Protein AF-A0A9P0CXI5-F1 (afdb_monomer_lite)

Foldseek 3Di:
DCPVVCCVVPVVLVVLLVVLLVVLLVPDCPLVVVLVVLVVQLVQWDDWADPDPFKIWTHGVVDPDTWIAGLVQCAIPDPCRHPNADHSRSVNCCVPVVRDHPNRSDADLVNSLVSNCVNPNPDDDSVSSDDPDDPPCPDPDPDPPPDDDDDDDDD

Organism: NCBI:txid3402493

Secondary structure (DSSP, 8-state):
--HHHHIIIIIHHHHHHHHHHHHHT---HHHHHHHHHHHHHHTTEEEEEE-SSSEEEEEETTEEEEEEEETTTTEESSTTTTTT---HHHHHHHHHH----TT-SS--HHHHHHHHHHHH-TT--GGGGS-SS-----S----------PPPPP-

Structure (mmCIF, N/CA/C/O backbone):
data_AF-A0A9P0CXI5-F1
#
_entry.id   AF-A0A9P0CXI5-F1
#
loop_
_atom_site.group_PDB
_atom_site.id
_atom_site.type_symbol
_atom_site.label_atom_id
_atom_site.label_alt_id
_atom_site.label_comp_id
_atom_site.label_asym_id
_atom_site.label_entity_id
_atom_site.label_seq_id
_atom_site.pdbx_PDB_ins_code
_atom_site.Cartn_x
_atom_site.Cartn_y
_atom_site.Cartn_z
_atom_site.occupancy
_atom_site.B_iso_or_equiv
_atom_site.auth_seq_id
_atom_site.auth_comp_id
_atom_site.auth_asym_id
_atom_site.auth_atom_id
_atom_site.pdbx_PDB_model_num
ATOM 1 N N . MET A 1 1 ? 2.132 21.480 -31.613 1.00 51.56 1 MET A N 1
ATOM 2 C CA . MET A 1 1 ? 1.365 20.455 -30.871 1.00 51.56 1 MET A CA 1
ATOM 3 C C . MET A 1 1 ? 2.174 19.159 -30.743 1.00 51.56 1 MET A C 1
ATOM 5 O O . MET A 1 1 ? 1.754 18.139 -31.262 1.00 51.56 1 MET A O 1
ATOM 9 N N . CYS A 1 2 ? 3.329 19.181 -30.062 1.00 68.00 2 CYS A N 1
ATOM 10 C CA . CYS A 1 2 ? 4.148 17.965 -29.864 1.00 68.00 2 CYS A CA 1
ATOM 11 C C . CYS A 1 2 ? 4.641 17.771 -28.421 1.00 68.00 2 CYS A C 1
ATOM 13 O O . CYS A 1 2 ? 5.045 16.672 -28.074 1.00 68.00 2 CYS A O 1
ATOM 15 N N . ALA A 1 3 ? 4.540 18.783 -27.549 1.00 81.56 3 ALA A N 1
ATOM 16 C CA . ALA A 1 3 ? 5.075 18.702 -26.187 1.00 81.56 3 ALA A CA 1
ATOM 17 C C . ALA A 1 3 ? 4.418 17.604 -25.330 1.00 81.56 3 ALA A C 1
ATOM 19 O O . ALA A 1 3 ? 5.107 16.929 -24.574 1.00 81.56 3 ALA A O 1
ATOM 20 N N . LEU A 1 4 ? 3.102 17.389 -25.470 1.00 84.81 4 LEU A N 1
ATOM 21 C CA . LEU A 1 4 ? 2.409 16.312 -24.755 1.00 84.81 4 LEU A CA 1
ATOM 22 C C . LEU A 1 4 ? 2.848 14.932 -25.259 1.00 84.81 4 LEU A C 1
ATOM 24 O O . LEU A 1 4 ? 3.109 14.047 -24.452 1.00 84.81 4 LEU A O 1
ATOM 28 N N . ALA A 1 5 ? 2.970 14.760 -26.577 1.00 85.31 5 ALA A N 1
ATOM 29 C CA . ALA A 1 5 ? 3.429 13.506 -27.166 1.00 85.31 5 ALA A CA 1
ATOM 30 C C . ALA A 1 5 ? 4.885 13.205 -26.771 1.00 85.31 5 ALA A C 1
ATOM 32 O O . ALA A 1 5 ? 5.177 12.100 -26.329 1.00 85.31 5 ALA A O 1
ATOM 33 N N . ASP A 1 6 ? 5.780 14.197 -26.828 1.00 84.94 6 ASP A N 1
ATOM 34 C CA . ASP A 1 6 ? 7.166 14.054 -26.365 1.00 84.94 6 ASP A CA 1
ATOM 35 C C . ASP A 1 6 ? 7.247 13.732 -24.866 1.00 84.94 6 ASP A C 1
ATOM 37 O O . ASP A 1 6 ? 8.043 12.887 -24.453 1.00 84.94 6 ASP A O 1
ATOM 41 N N . PHE A 1 7 ? 6.402 14.359 -24.043 1.00 85.94 7 PHE A N 1
ATOM 42 C CA . PHE A 1 7 ? 6.332 14.073 -22.612 1.00 85.94 7 PHE A CA 1
ATOM 43 C C . PHE A 1 7 ? 5.873 12.635 -22.338 1.00 85.94 7 PHE A C 1
ATOM 45 O O . PHE A 1 7 ? 6.522 11.929 -21.565 1.00 85.94 7 PHE A O 1
ATOM 52 N N . VAL A 1 8 ? 4.800 12.181 -22.994 1.00 86.44 8 VAL A N 1
ATOM 53 C CA . VAL A 1 8 ? 4.270 10.817 -22.837 1.00 86.44 8 VAL A CA 1
ATOM 54 C C . VAL A 1 8 ? 5.277 9.771 -23.326 1.00 86.44 8 VAL A C 1
ATOM 56 O O . VAL A 1 8 ? 5.481 8.764 -22.656 1.00 86.44 8 VAL A O 1
ATOM 59 N N . LEU A 1 9 ? 5.941 10.016 -24.458 1.00 84.12 9 LEU A N 1
ATOM 60 C CA . LEU A 1 9 ? 6.841 9.038 -25.074 1.00 84.12 9 LEU A CA 1
ATOM 61 C C . LEU A 1 9 ? 8.227 8.980 -24.421 1.00 84.12 9 LEU A C 1
ATOM 63 O O . LEU A 1 9 ? 8.824 7.912 -24.386 1.00 84.12 9 LEU A O 1
ATOM 67 N N . LYS A 1 10 ? 8.765 10.100 -23.918 1.00 83.88 10 LYS A N 1
ATOM 68 C CA . LYS A 1 10 ? 10.149 10.151 -23.402 1.00 83.88 10 LYS A CA 1
ATOM 69 C C . LYS A 1 10 ? 10.213 10.365 -21.898 1.00 83.88 10 LYS A C 1
ATOM 71 O O . LYS A 1 10 ? 10.994 9.724 -21.200 1.00 83.88 10 LYS A O 1
ATOM 76 N N . THR A 1 11 ? 9.430 11.303 -21.373 1.00 88.38 11 THR A N 1
ATOM 77 C CA . THR A 1 11 ? 9.531 11.701 -19.961 1.00 88.38 11 THR A CA 1
ATOM 78 C C . THR A 1 11 ? 8.770 10.753 -19.043 1.00 88.38 11 THR A C 1
ATOM 80 O O . THR A 1 11 ? 9.234 10.477 -17.937 1.00 88.38 11 THR A O 1
ATOM 83 N N . PHE A 1 12 ? 7.629 10.236 -19.495 1.00 88.81 12 PHE A N 1
ATOM 84 C CA . PHE A 1 12 ? 6.743 9.389 -18.700 1.00 88.81 12 PHE A CA 1
ATOM 85 C C . PHE A 1 12 ? 7.423 8.088 -18.274 1.00 88.81 12 PHE A C 1
ATOM 87 O O . PHE A 1 12 ? 7.459 7.776 -17.083 1.00 88.81 12 PHE A O 1
ATOM 94 N N . GLU A 1 13 ? 8.052 7.381 -19.213 1.00 88.50 13 GLU A N 1
ATOM 95 C CA . GLU A 1 13 ? 8.78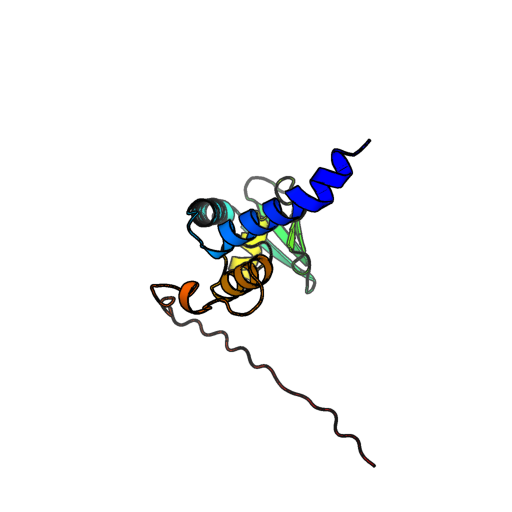1 6.144 -18.923 1.00 88.50 13 GLU A CA 1
ATOM 96 C C . GLU A 1 13 ? 9.906 6.383 -17.905 1.00 88.50 13 GLU A C 1
ATOM 98 O O . GLU A 1 13 ? 9.985 5.708 -16.876 1.00 88.50 13 GLU A O 1
ATOM 103 N N . ILE A 1 14 ? 10.730 7.412 -18.133 1.00 90.69 14 ILE A N 1
ATOM 104 C CA . ILE A 1 14 ? 11.835 7.773 -17.234 1.00 90.69 14 ILE A CA 1
ATOM 105 C C . ILE A 1 14 ? 11.308 8.138 -15.841 1.00 90.69 14 ILE A C 1
ATOM 107 O O . ILE A 1 14 ? 11.904 7.754 -14.830 1.00 90.69 14 ILE A O 1
ATOM 111 N N . TYR A 1 15 ? 10.199 8.876 -15.769 1.00 91.56 15 TYR A N 1
ATOM 112 C CA . TYR A 1 15 ? 9.570 9.269 -14.513 1.00 91.56 15 TYR A CA 1
ATOM 113 C C . TYR A 1 15 ? 9.101 8.051 -13.711 1.00 91.56 15 TYR A C 1
ATOM 115 O O . TYR A 1 15 ? 9.481 7.908 -12.545 1.00 91.56 15 TYR A O 1
ATOM 123 N N . TYR A 1 16 ? 8.328 7.149 -14.326 1.00 91.19 16 TYR A N 1
ATOM 124 C CA . TYR A 1 16 ? 7.834 5.953 -13.645 1.00 91.19 16 TYR A CA 1
ATOM 125 C C . TYR A 1 16 ? 8.970 5.018 -13.258 1.00 91.19 16 TYR A C 1
ATOM 127 O O . TYR A 1 16 ? 9.005 4.569 -12.115 1.00 91.19 16 TYR A O 1
ATOM 135 N N . ARG A 1 17 ? 9.957 4.813 -14.133 1.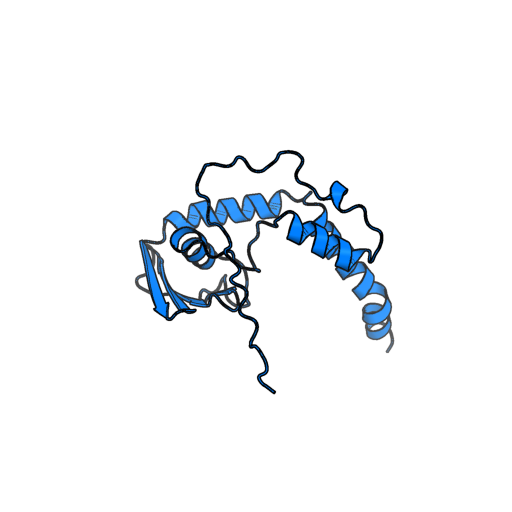00 92.56 17 ARG A N 1
ATOM 136 C CA . ARG A 1 17 ? 11.153 4.025 -13.820 1.00 92.56 17 ARG A CA 1
ATOM 137 C C . ARG A 1 17 ? 11.877 4.552 -12.581 1.00 92.56 17 ARG A C 1
ATOM 139 O O . ARG A 1 17 ? 12.147 3.790 -11.654 1.00 92.56 17 ARG A O 1
ATOM 146 N N . LYS A 1 18 ? 12.149 5.861 -12.516 1.00 91.12 18 LYS A N 1
ATOM 147 C CA . LYS A 1 18 ? 12.775 6.494 -11.338 1.00 91.12 18 LYS A CA 1
ATOM 148 C C . LYS A 1 18 ? 11.912 6.350 -10.087 1.00 91.12 18 LYS A C 1
ATOM 150 O O . LYS A 1 18 ? 12.438 6.091 -9.007 1.00 91.12 18 LYS A O 1
ATOM 155 N N . ARG A 1 19 ? 10.596 6.510 -10.227 1.00 89.94 19 ARG A N 1
ATOM 156 C CA . ARG A 1 19 ? 9.645 6.403 -9.119 1.00 89.94 19 ARG A CA 1
ATOM 157 C C . ARG A 1 19 ? 9.574 4.979 -8.565 1.00 89.94 19 ARG A C 1
ATOM 159 O O . ARG A 1 19 ? 9.647 4.817 -7.354 1.00 89.94 19 ARG A O 1
ATOM 166 N N . LEU A 1 20 ? 9.501 3.964 -9.422 1.00 91.62 20 LEU A N 1
ATOM 167 C CA . LEU A 1 20 ? 9.531 2.554 -9.027 1.00 91.62 20 LEU A CA 1
ATOM 168 C C . LEU A 1 20 ? 10.848 2.208 -8.323 1.00 91.62 20 LEU A C 1
ATOM 170 O O . LEU A 1 20 ? 10.826 1.640 -7.235 1.00 91.62 20 LEU A O 1
ATOM 174 N N . LEU A 1 21 ? 11.989 2.642 -8.870 1.00 91.25 21 LEU A N 1
ATOM 175 C CA . LEU A 1 21 ? 13.300 2.436 -8.244 1.00 91.25 21 LEU A CA 1
ATOM 176 C C . LEU A 1 21 ? 13.445 3.141 -6.896 1.00 91.25 21 LEU A C 1
ATOM 178 O O . LEU A 1 21 ? 14.113 2.622 -6.004 1.00 91.25 21 LEU A O 1
ATOM 182 N N . HIS A 1 22 ? 12.839 4.316 -6.723 1.00 89.62 22 HIS A N 1
ATOM 183 C CA . HIS A 1 22 ? 12.834 5.002 -5.433 1.00 89.62 22 HIS A CA 1
ATOM 184 C C . HIS A 1 22 ? 12.192 4.136 -4.339 1.00 89.62 22 HIS A C 1
ATOM 186 O O . HIS A 1 22 ? 12.722 4.067 -3.230 1.00 89.62 22 HIS A O 1
ATOM 192 N N . PHE A 1 23 ? 11.092 3.452 -4.667 1.00 87.31 23 PHE A N 1
ATOM 193 C CA . PHE A 1 23 ? 10.420 2.526 -3.758 1.00 87.31 23 PHE A CA 1
ATOM 194 C C . PHE A 1 23 ? 11.173 1.198 -3.610 1.00 87.31 23 PHE A C 1
ATOM 196 O O . PHE A 1 23 ? 11.388 0.757 -2.486 1.00 87.31 23 PHE A O 1
ATOM 203 N N . ALA A 1 24 ? 11.650 0.606 -4.710 1.00 89.44 24 ALA A N 1
ATOM 204 C CA . ALA A 1 24 ? 12.385 -0.660 -4.693 1.00 89.44 24 ALA A CA 1
ATOM 205 C C . ALA A 1 24 ? 13.659 -0.597 -3.837 1.00 89.44 24 ALA A C 1
ATOM 207 O O . ALA A 1 24 ? 13.954 -1.512 -3.079 1.00 89.44 24 ALA A O 1
ATOM 208 N N . ASN A 1 25 ? 14.400 0.511 -3.905 1.00 86.62 25 ASN A N 1
ATOM 209 C CA . ASN A 1 25 ? 15.633 0.672 -3.137 1.00 86.62 25 ASN A CA 1
ATOM 210 C C . ASN A 1 25 ? 15.403 0.894 -1.631 1.00 86.62 25 ASN A C 1
ATOM 212 O O . ASN A 1 25 ? 16.379 0.952 -0.887 1.00 86.62 25 ASN A O 1
ATOM 216 N N . SER A 1 26 ? 14.162 1.110 -1.175 1.00 71.38 26 SER A N 1
ATOM 217 C CA . SER A 1 26 ? 13.796 1.353 0.234 1.00 71.38 26 SER A CA 1
ATOM 218 C C . SER A 1 26 ? 14.638 2.386 0.998 1.00 71.38 26 SER A C 1
ATOM 220 O O . SER A 1 26 ? 14.646 2.422 2.227 1.00 71.38 26 SER A O 1
ATOM 222 N N . ARG A 1 27 ? 15.306 3.311 0.298 1.00 67.62 27 ARG A N 1
ATOM 223 C CA . ARG A 1 27 ? 16.136 4.356 0.931 1.00 67.62 27 ARG A CA 1
ATOM 224 C C . ARG A 1 27 ? 15.311 5.472 1.580 1.00 67.62 27 ARG A C 1
ATOM 226 O O . ARG A 1 27 ? 15.867 6.354 2.231 1.00 67.62 27 ARG A O 1
ATOM 233 N N . SER A 1 28 ? 13.990 5.459 1.411 1.00 70.50 28 SER A N 1
ATOM 234 C CA . SER A 1 28 ? 13.090 6.478 1.946 1.00 70.50 28 SER A CA 1
ATOM 235 C C . SER A 1 28 ? 12.484 6.038 3.277 1.00 70.50 28 SER A C 1
ATOM 237 O O . SER A 1 28 ? 11.467 5.348 3.316 1.00 70.50 28 SER A O 1
ATOM 239 N N . ARG A 1 29 ? 13.050 6.526 4.390 1.00 77.50 29 ARG A N 1
ATOM 240 C CA . ARG A 1 29 ? 12.455 6.358 5.735 1.00 77.50 29 ARG A CA 1
ATOM 241 C C . ARG A 1 29 ? 11.052 6.960 5.848 1.00 77.50 29 ARG A C 1
ATOM 243 O O . ARG A 1 29 ? 10.339 6.664 6.800 1.00 77.50 29 ARG A O 1
ATOM 250 N N . LYS A 1 30 ? 10.646 7.807 4.898 1.00 84.56 30 LYS A N 1
ATOM 251 C CA . LYS A 1 30 ? 9.350 8.484 4.907 1.00 84.56 30 LYS A CA 1
ATOM 252 C C . LYS A 1 30 ? 8.185 7.499 4.998 1.00 84.56 30 LYS A C 1
ATOM 254 O O . LYS A 1 30 ? 7.305 7.720 5.816 1.00 84.56 30 LYS A O 1
ATOM 259 N N . MET A 1 31 ? 8.200 6.414 4.221 1.00 83.62 31 MET A N 1
ATOM 260 C CA . MET A 1 31 ? 7.105 5.433 4.223 1.00 83.62 31 MET A CA 1
ATOM 261 C C . MET A 1 31 ? 6.983 4.720 5.569 1.00 83.62 31 MET A C 1
ATOM 263 O O . MET A 1 31 ? 5.893 4.653 6.128 1.00 83.62 31 MET A O 1
ATOM 267 N N . THR A 1 32 ? 8.108 4.298 6.147 1.00 85.81 32 THR A N 1
ATOM 268 C CA . THR A 1 32 ? 8.150 3.707 7.490 1.00 85.81 32 THR A CA 1
ATOM 269 C C . THR A 1 32 ? 7.662 4.687 8.558 1.00 85.81 32 THR A C 1
ATOM 271 O O . THR A 1 32 ? 6.863 4.323 9.416 1.00 85.81 32 THR A O 1
ATOM 274 N N . LEU A 1 33 ? 8.102 5.947 8.502 1.00 88.50 33 LEU A N 1
ATOM 275 C CA . LEU A 1 33 ? 7.670 6.979 9.446 1.00 88.50 33 LEU A CA 1
ATOM 276 C C . LEU A 1 33 ? 6.178 7.289 9.304 1.00 88.50 33 LEU A C 1
ATOM 278 O O . LEU A 1 33 ? 5.493 7.474 10.307 1.00 88.50 33 LEU A O 1
ATOM 282 N N . ASP A 1 34 ? 5.664 7.347 8.079 1.00 89.12 34 ASP A N 1
ATOM 283 C CA . ASP A 1 34 ? 4.247 7.584 7.819 1.00 89.12 34 ASP A CA 1
ATOM 284 C C . ASP A 1 34 ? 3.398 6.394 8.289 1.00 89.12 34 ASP A C 1
ATOM 286 O O . ASP A 1 34 ? 2.395 6.609 8.969 1.00 89.12 34 ASP A O 1
ATOM 290 N N . TYR A 1 35 ? 3.851 5.155 8.070 1.00 89.38 35 TYR A N 1
ATOM 291 C CA . TYR A 1 35 ? 3.233 3.964 8.656 1.00 89.38 35 TYR A CA 1
ATOM 292 C C . TYR A 1 35 ? 3.183 4.045 10.187 1.00 89.38 35 TYR A C 1
ATOM 294 O O . TYR A 1 35 ? 2.118 3.902 10.780 1.00 89.38 35 TYR A O 1
ATOM 302 N N . GLN A 1 36 ? 4.299 4.379 10.845 1.00 89.81 36 GLN A N 1
ATOM 303 C CA . GLN A 1 36 ? 4.341 4.551 12.302 1.00 89.81 36 GLN A CA 1
ATOM 304 C C . GLN A 1 36 ? 3.406 5.665 12.797 1.00 89.81 36 GLN A C 1
ATOM 306 O O . GLN A 1 36 ? 2.799 5.539 13.862 1.00 89.81 36 GLN A O 1
ATOM 311 N N . LYS A 1 37 ? 3.256 6.762 12.042 1.00 91.25 37 LYS A N 1
ATOM 312 C CA . LYS A 1 37 ? 2.277 7.814 12.364 1.00 91.25 37 LYS A CA 1
ATOM 313 C C . LYS A 1 37 ? 0.852 7.279 12.291 1.00 91.25 37 LYS A C 1
ATOM 315 O O . LYS A 1 37 ? 0.060 7.575 13.185 1.00 91.25 37 LYS A O 1
ATOM 320 N N . PHE A 1 38 ? 0.515 6.510 11.255 1.00 89.94 38 PHE A N 1
ATOM 321 C CA . PHE A 1 38 ? -0.798 5.877 11.158 1.00 89.94 38 PHE A CA 1
ATOM 322 C C . PHE A 1 38 ? -1.009 4.863 12.275 1.00 89.94 38 PHE A C 1
ATOM 324 O O . PHE A 1 38 ? -2.082 4.874 12.860 1.00 89.94 38 PHE A O 1
ATOM 331 N N . PHE A 1 39 ? 0.016 4.095 12.647 1.00 89.50 39 PHE A N 1
ATOM 332 C CA . PHE A 1 39 ? -0.043 3.122 13.739 1.00 89.50 39 PHE A CA 1
ATOM 333 C C . PHE A 1 39 ? -0.342 3.778 15.086 1.00 89.50 39 PHE A C 1
ATOM 335 O O . PHE A 1 39 ? -1.168 3.308 15.863 1.00 89.50 39 PHE A O 1
ATOM 342 N N . LYS A 1 40 ? 0.280 4.928 15.364 1.00 89.75 40 LYS A N 1
ATOM 343 C CA . LYS A 1 40 ? -0.048 5.712 16.563 1.00 89.75 40 LYS A CA 1
ATOM 344 C C . LYS A 1 40 ? -1.495 6.207 16.534 1.00 89.75 40 LYS A C 1
ATOM 346 O O . LYS A 1 40 ? -2.154 6.195 17.563 1.00 89.75 40 LYS A O 1
ATOM 351 N N . ARG A 1 41 ? -1.990 6.623 15.365 1.00 87.06 41 ARG A N 1
ATOM 352 C CA . ARG A 1 41 ? -3.360 7.136 15.188 1.00 87.06 41 ARG A CA 1
ATOM 353 C C . ARG A 1 41 ? -4.426 6.044 15.159 1.00 87.06 41 ARG A C 1
ATOM 355 O O . ARG A 1 41 ? -5.567 6.333 15.500 1.00 87.06 41 ARG A O 1
ATOM 362 N N . SER A 1 42 ? -4.087 4.829 14.734 1.00 85.00 42 SER A N 1
ATOM 363 C CA . SER A 1 42 ? -5.018 3.702 14.685 1.00 85.00 42 SER A CA 1
ATOM 364 C C . SER A 1 42 ? -5.363 3.181 16.075 1.00 85.00 42 SER A C 1
ATOM 366 O O . SER A 1 42 ? -6.372 2.513 16.218 1.00 85.00 42 SER A O 1
ATOM 368 N N . LYS A 1 43 ? -4.578 3.517 17.109 1.00 85.00 43 LYS A N 1
ATOM 369 C CA . LYS A 1 43 ? -4.921 3.214 18.507 1.00 85.00 43 LYS A CA 1
ATOM 370 C C . LYS A 1 43 ? -6.195 3.915 18.985 1.00 85.00 43 LYS A C 1
ATOM 372 O O . LYS A 1 43 ? -6.854 3.395 19.867 1.00 85.00 43 LYS A O 1
ATOM 377 N N . ASN A 1 44 ? -6.561 5.041 18.372 1.00 84.62 44 ASN A N 1
ATOM 378 C CA . ASN A 1 44 ? -7.768 5.805 18.713 1.00 84.62 44 ASN A CA 1
ATOM 379 C C . ASN A 1 44 ? -9.026 5.259 17.999 1.00 84.62 44 ASN A C 1
ATOM 381 O O . ASN A 1 44 ? -10.026 5.968 17.849 1.00 84.62 44 ASN A O 1
ATOM 385 N N . ILE A 1 45 ? -8.943 4.055 17.427 1.00 87.00 45 ILE A N 1
ATOM 386 C CA . ILE A 1 45 ? -10.062 3.374 16.777 1.00 87.00 45 ILE A CA 1
ATOM 387 C C . ILE A 1 45 ? -10.680 2.448 17.811 1.00 87.00 45 ILE A C 1
ATOM 389 O O . ILE A 1 45 ? -10.028 1.527 18.295 1.00 87.00 45 ILE A O 1
ATOM 393 N N . THR A 1 46 ? -11.934 2.726 18.143 1.00 83.69 46 THR A N 1
ATOM 394 C CA . THR A 1 46 ? -12.664 2.044 19.213 1.00 83.69 46 THR A CA 1
ATOM 395 C C . THR A 1 46 ? -13.168 0.692 18.737 1.00 83.69 46 THR A C 1
ATOM 397 O O . THR A 1 46 ? -13.003 -0.319 19.414 1.00 83.69 46 THR A O 1
ATOM 400 N N . GLU A 1 47 ? -13.752 0.665 17.538 1.00 87.56 47 GLU A N 1
ATOM 401 C CA . GLU A 1 47 ? -14.424 -0.515 17.015 1.00 87.56 47 GLU A CA 1
ATOM 402 C C . GLU A 1 47 ? -14.102 -0.744 15.543 1.00 87.56 47 GLU A C 1
ATOM 404 O O . GLU A 1 47 ? -14.029 0.175 14.725 1.00 87.56 47 GLU A O 1
ATOM 409 N N . VAL A 1 48 ? -13.943 -2.022 15.215 1.00 91.00 48 VAL A N 1
ATOM 410 C CA . VAL A 1 48 ? -13.800 -2.517 13.848 1.00 91.00 48 VAL A CA 1
ATOM 411 C C . VAL A 1 48 ? -14.717 -3.726 13.736 1.00 91.00 48 VAL A C 1
ATOM 413 O O . VAL A 1 48 ? -14.492 -4.734 14.408 1.00 91.00 48 VAL A O 1
ATOM 416 N N . ILE A 1 49 ? -15.766 -3.610 12.937 1.00 91.62 49 ILE A N 1
ATOM 417 C CA . ILE A 1 49 ? -16.808 -4.620 12.782 1.00 91.62 49 ILE A CA 1
ATOM 418 C C . ILE A 1 49 ? -16.743 -5.129 11.350 1.00 91.62 49 ILE A C 1
ATOM 420 O O . ILE A 1 49 ? -16.823 -4.351 10.400 1.00 91.62 49 ILE A O 1
ATOM 424 N N . GLN A 1 50 ? -16.615 -6.438 11.185 1.00 92.38 50 GLN A N 1
ATOM 425 C CA . GLN A 1 50 ? -16.740 -7.062 9.879 1.00 92.38 50 GLN A CA 1
ATOM 426 C C . GLN A 1 50 ? -18.224 -7.165 9.518 1.00 92.38 50 GLN A C 1
ATOM 428 O O . GLN A 1 50 ? -19.003 -7.742 10.273 1.00 92.38 50 GLN A O 1
ATOM 433 N N . VAL A 1 51 ? -18.617 -6.568 8.393 1.00 91.19 51 VAL A N 1
ATOM 434 C CA . VAL A 1 51 ? -20.006 -6.606 7.903 1.00 91.19 51 VAL A CA 1
ATOM 435 C C . VAL A 1 51 ? -20.173 -7.699 6.861 1.00 91.19 51 VAL A C 1
ATOM 437 O O . VAL A 1 51 ? -21.176 -8.402 6.860 1.00 91.19 51 VAL A O 1
ATOM 440 N N . ASP A 1 52 ? -19.177 -7.841 5.992 1.00 90.94 52 ASP A N 1
ATOM 441 C CA . ASP A 1 52 ? -19.126 -8.864 4.956 1.00 90.94 52 ASP A CA 1
ATOM 442 C C . ASP A 1 52 ? -17.705 -9.444 4.873 1.00 90.94 52 ASP A C 1
ATOM 444 O O . ASP A 1 52 ? -16.780 -8.962 5.532 1.00 90.94 52 ASP A O 1
ATOM 448 N N . LYS A 1 53 ? -17.489 -10.463 4.039 1.00 88.62 53 LYS A N 1
ATOM 449 C CA . LYS A 1 53 ? -16.159 -11.048 3.806 1.00 88.62 53 LYS A CA 1
ATOM 450 C C . LYS A 1 53 ? -15.116 -10.000 3.415 1.00 88.62 53 LYS A C 1
ATOM 452 O O . LYS A 1 53 ? -13.959 -10.140 3.794 1.00 88.62 53 LYS A O 1
ATOM 457 N N . LYS A 1 54 ? -15.525 -8.964 2.674 1.00 91.31 54 LYS A N 1
ATOM 458 C CA . LYS A 1 54 ? -14.623 -7.946 2.116 1.00 91.31 54 LYS A CA 1
ATOM 459 C C . LYS A 1 54 ? -14.767 -6.566 2.753 1.00 91.31 54 LYS A C 1
ATOM 461 O O . LYS A 1 54 ? -13.870 -5.738 2.588 1.00 91.31 54 LYS A O 1
ATOM 466 N N . THR A 1 55 ? -15.853 -6.318 3.480 1.00 93.06 55 THR A N 1
ATOM 467 C CA . THR A 1 55 ? -16.236 -4.977 3.932 1.00 93.06 55 THR A CA 1
ATOM 468 C C . THR A 1 55 ? -16.251 -4.870 5.452 1.00 93.06 55 THR A C 1
ATOM 470 O O . THR A 1 55 ? -16.859 -5.682 6.154 1.00 93.06 55 THR A O 1
ATOM 473 N N . PHE A 1 56 ? -15.636 -3.804 5.958 1.00 93.00 56 PHE A N 1
ATOM 474 C CA . PHE A 1 56 ? -15.464 -3.535 7.381 1.00 93.00 56 PHE A CA 1
ATOM 475 C C . PHE A 1 56 ? -15.999 -2.148 7.730 1.00 93.00 56 PHE A C 1
ATOM 477 O O . PHE A 1 56 ? -15.796 -1.187 6.991 1.00 93.00 56 PHE A O 1
ATOM 484 N N . LYS A 1 57 ? -16.661 -2.030 8.878 1.00 93.06 57 LYS A N 1
ATOM 485 C CA . LYS A 1 57 ? -17.045 -0.757 9.490 1.00 93.06 57 LYS A CA 1
ATOM 486 C C . LYS A 1 57 ? -16.051 -0.410 10.586 1.00 93.06 57 LYS A C 1
ATOM 488 O O . LYS A 1 57 ? -15.757 -1.241 11.438 1.00 93.06 57 LYS A O 1
ATOM 493 N N . VAL A 1 58 ? -15.546 0.815 10.568 1.00 91.44 58 VAL A N 1
ATOM 494 C CA . VAL A 1 58 ? -14.522 1.302 11.493 1.00 91.44 58 VAL A CA 1
ATOM 495 C C . VAL A 1 58 ? -15.012 2.573 12.168 1.00 91.44 58 VAL A C 1
ATOM 497 O O . VAL A 1 58 ? -15.356 3.537 11.484 1.00 91.44 58 VAL A O 1
ATOM 500 N N . GLN A 1 59 ? -14.992 2.597 13.497 1.00 89.94 59 GLN A N 1
ATOM 501 C CA . GLN A 1 59 ? -15.393 3.748 14.300 1.00 89.94 59 GLN A CA 1
ATOM 502 C C . GLN A 1 59 ? -14.192 4.352 15.028 1.00 89.94 59 GLN A C 1
ATOM 504 O O . GLN A 1 59 ? -13.323 3.646 15.536 1.00 89.94 59 GLN A O 1
ATOM 509 N N . THR A 1 60 ? -14.123 5.680 15.066 1.00 85.50 60 THR A N 1
ATOM 510 C CA . THR A 1 60 ? -13.067 6.422 15.772 1.00 85.50 60 THR A CA 1
ATOM 511 C C . THR A 1 60 ? -13.646 7.062 17.028 1.00 85.50 60 THR A C 1
ATOM 513 O O . THR A 1 60 ? -14.755 7.573 16.971 1.00 85.50 60 THR A O 1
ATOM 516 N N . GLU A 1 61 ? -12.878 7.149 18.116 1.00 75.69 61 GLU A N 1
ATOM 517 C CA . GLU A 1 61 ? -13.329 7.765 19.383 1.00 75.69 61 GLU A CA 1
ATOM 518 C C . GLU A 1 61 ? -13.881 9.192 19.222 1.00 75.69 61 GLU A C 1
ATOM 520 O O . GLU A 1 61 ? -14.768 9.620 19.951 1.00 75.69 61 GLU A O 1
ATOM 525 N N . GLN A 1 62 ? -13.352 9.943 18.254 1.00 72.31 62 GLN A N 1
ATOM 526 C CA . GLN A 1 62 ? -13.700 11.348 18.031 1.00 72.31 62 GLN A CA 1
ATOM 527 C C . GLN A 1 62 ? -15.038 11.547 17.306 1.00 72.31 62 GLN A C 1
ATOM 529 O O . GLN A 1 62 ? -15.554 12.661 17.293 1.00 72.31 62 GLN A O 1
ATOM 534 N N . THR A 1 63 ? -15.578 10.510 16.659 1.00 73.94 63 THR A N 1
ATOM 535 C CA . THR A 1 63 ? -16.768 10.618 15.808 1.00 73.94 63 THR A CA 1
ATOM 536 C C . THR A 1 63 ? -17.667 9.403 15.993 1.00 73.94 63 THR A C 1
ATOM 538 O O . THR A 1 63 ? -17.227 8.273 15.804 1.00 73.94 63 THR A O 1
ATOM 541 N N . LEU A 1 64 ? -18.957 9.625 16.250 1.00 77.44 64 LEU A N 1
ATOM 542 C CA . LEU A 1 64 ? -19.970 8.558 16.275 1.00 77.44 64 LEU A CA 1
ATOM 543 C C . LEU A 1 64 ? -20.253 7.951 14.882 1.00 77.44 64 LEU A C 1
ATOM 545 O O . LEU A 1 64 ? -21.037 7.017 14.761 1.00 77.44 64 LEU A O 1
ATOM 549 N N . GLU A 1 65 ? -19.623 8.473 13.828 1.00 83.56 65 GLU A N 1
ATOM 550 C CA . GLU A 1 65 ? -19.762 7.983 12.458 1.00 83.56 65 GLU A CA 1
ATOM 551 C C . GLU A 1 65 ? -18.903 6.739 12.188 1.00 83.56 65 GLU A C 1
ATOM 553 O O . GLU A 1 65 ? -17.740 6.647 12.598 1.00 83.56 65 GLU A O 1
ATOM 558 N N . TYR A 1 66 ? -19.473 5.806 11.421 1.00 88.31 66 TYR A N 1
ATOM 559 C CA . TYR A 1 66 ? -18.768 4.639 10.902 1.00 88.31 66 TYR A CA 1
ATOM 560 C C . TYR A 1 66 ? -18.197 4.921 9.513 1.00 88.31 66 TYR A C 1
ATOM 562 O O . TYR A 1 66 ? -18.916 5.309 8.592 1.00 88.31 66 TYR A O 1
ATOM 570 N N . TYR A 1 67 ? -16.914 4.623 9.337 1.00 91.19 67 TYR A N 1
ATOM 571 C CA . TYR A 1 67 ? -16.266 4.593 8.031 1.00 91.19 67 TYR A CA 1
ATOM 572 C C . TYR A 1 67 ? -16.276 3.179 7.472 1.00 91.19 67 TYR A C 1
ATOM 574 O O . TYR A 1 67 ? -16.095 2.212 8.210 1.00 91.19 67 TYR A O 1
ATOM 582 N N . VAL A 1 68 ? -16.460 3.056 6.161 1.00 92.12 68 VAL A N 1
ATOM 583 C CA . VAL A 1 68 ? -16.455 1.768 5.473 1.00 92.12 68 VAL A CA 1
ATOM 584 C C . VAL A 1 68 ? -15.088 1.556 4.841 1.00 92.12 68 VAL A C 1
ATOM 586 O O . VAL A 1 68 ? -14.548 2.452 4.188 1.00 92.12 68 VAL A O 1
ATOM 589 N N . VAL A 1 69 ? -14.530 0.372 5.060 1.00 92.69 69 VAL A N 1
ATOM 590 C CA . VAL A 1 69 ? -13.288 -0.107 4.466 1.00 92.69 69 VAL A CA 1
ATOM 591 C C . VAL A 1 69 ? -13.597 -1.307 3.584 1.00 92.69 69 VAL A C 1
ATOM 593 O O . VAL A 1 69 ? -14.241 -2.255 4.030 1.00 92.69 69 VAL A O 1
ATOM 596 N N . ASP A 1 70 ? -13.109 -1.267 2.351 1.00 91.44 70 ASP A N 1
ATOM 597 C CA . ASP A 1 70 ? -13.135 -2.391 1.422 1.00 91.44 70 ASP A CA 1
ATOM 598 C C . ASP A 1 70 ? -11.727 -2.987 1.309 1.00 91.44 70 ASP A C 1
ATOM 600 O O . ASP A 1 70 ? -10.773 -2.311 0.904 1.00 91.44 70 ASP A O 1
ATOM 604 N N . SER A 1 71 ? -11.601 -4.252 1.708 1.00 89.44 71 SER A N 1
ATOM 605 C CA . SER A 1 71 ? -10.338 -4.994 1.715 1.00 89.44 71 SER A CA 1
ATOM 606 C C . SER A 1 71 ? -9.869 -5.474 0.351 1.00 89.44 71 SER A C 1
ATOM 608 O O . SER A 1 71 ? -8.666 -5.629 0.159 1.00 89.44 71 SER A O 1
ATOM 610 N N . GLU A 1 72 ? -10.772 -5.658 -0.610 1.00 88.75 72 GLU A N 1
ATOM 611 C CA . GLU A 1 72 ? -10.409 -6.148 -1.938 1.00 88.75 72 GLU A CA 1
ATOM 612 C C . GLU A 1 72 ? -9.668 -5.072 -2.731 1.00 88.75 72 GLU A C 1
ATOM 614 O O . GLU A 1 72 ? -8.633 -5.336 -3.348 1.00 88.75 72 GLU A O 1
ATOM 619 N N . ILE A 1 73 ? -10.173 -3.840 -2.670 1.00 87.31 73 ILE A N 1
ATOM 620 C CA . ILE A 1 73 ? -9.598 -2.698 -3.392 1.00 87.31 73 ILE A CA 1
ATOM 621 C C . ILE A 1 73 ? -8.728 -1.789 -2.512 1.00 87.31 73 ILE A C 1
ATOM 623 O O . ILE A 1 73 ? -8.093 -0.869 -3.025 1.00 87.31 73 ILE A O 1
ATOM 627 N N . GLY A 1 74 ? -8.672 -2.026 -1.197 1.00 87.00 74 GLY A N 1
ATOM 628 C CA . GLY A 1 74 ? -7.895 -1.211 -0.258 1.00 87.00 74 GLY A CA 1
ATOM 629 C C . GLY A 1 74 ? -8.402 0.226 -0.156 1.00 87.00 74 GLY A C 1
ATOM 630 O O . GLY A 1 74 ? -7.616 1.176 -0.172 1.00 87.00 74 GLY A O 1
ATOM 631 N N . PHE A 1 75 ? -9.722 0.381 -0.081 1.00 90.94 75 PHE A N 1
ATOM 632 C CA . PHE A 1 75 ? -10.410 1.668 -0.081 1.00 90.94 75 PHE A CA 1
ATOM 633 C C . PHE A 1 75 ? -11.015 1.978 1.287 1.00 90.94 75 PHE A C 1
ATOM 635 O O . PHE A 1 75 ? -11.451 1.082 2.005 1.00 90.94 75 PHE A O 1
ATOM 642 N N . CYS A 1 76 ? -11.084 3.263 1.636 1.00 91.25 76 CYS A N 1
ATOM 643 C CA . CYS A 1 76 ? -11.786 3.740 2.820 1.00 91.25 76 CYS A CA 1
ATOM 644 C C . CYS A 1 76 ? -12.630 4.971 2.477 1.00 91.25 76 CYS A C 1
ATOM 646 O O . CYS A 1 76 ? -12.163 5.860 1.765 1.00 91.25 76 CYS A O 1
ATOM 648 N N . THR A 1 77 ? -13.846 5.057 3.024 1.00 90.56 77 THR A N 1
ATOM 649 C CA . THR A 1 77 ? -14.750 6.198 2.798 1.00 90.56 77 THR A CA 1
ATOM 650 C C . THR A 1 77 ? -14.318 7.488 3.498 1.00 90.56 77 THR A C 1
ATOM 652 O O . THR A 1 77 ? -14.844 8.553 3.185 1.00 90.56 77 THR A O 1
ATOM 655 N N . TYR A 1 78 ? -13.359 7.434 4.427 1.00 87.56 78 TYR A N 1
ATOM 656 C CA . TYR A 1 78 ? -12.823 8.635 5.064 1.00 87.56 78 TYR A CA 1
ATOM 657 C C . TYR A 1 78 ? -12.098 9.526 4.046 1.00 87.56 78 TYR A C 1
ATOM 659 O O . TYR A 1 78 ? -11.380 9.034 3.178 1.00 87.56 78 TYR A O 1
ATOM 667 N N . SER A 1 79 ? -12.206 10.848 4.194 1.00 82.12 79 SER A N 1
ATOM 668 C CA . SER A 1 79 ? -11.669 11.834 3.241 1.00 82.12 79 SER A CA 1
ATOM 669 C C . SER A 1 79 ? -10.172 11.696 2.946 1.00 82.12 79 SER A C 1
ATOM 671 O O . SER A 1 79 ? -9.730 12.027 1.852 1.00 82.12 79 SER A O 1
ATOM 673 N N . SER A 1 80 ? -9.369 11.194 3.892 1.00 77.88 80 SER A N 1
ATOM 674 C CA . SER A 1 80 ? -7.942 10.951 3.644 1.00 77.88 80 SER A CA 1
ATOM 675 C C . SER A 1 80 ? -7.651 9.608 2.970 1.00 77.88 80 SER A C 1
ATOM 677 O O . SER A 1 80 ? -6.531 9.411 2.505 1.00 77.88 80 SER A O 1
ATOM 679 N N . GLY A 1 81 ? -8.600 8.670 3.011 1.00 71.81 81 GLY A N 1
ATOM 680 C CA . GLY A 1 81 ? -8.519 7.345 2.390 1.00 71.81 81 GLY A CA 1
ATOM 681 C C . GLY A 1 81 ? -9.252 7.252 1.049 1.00 71.81 81 GLY A C 1
ATOM 682 O O . GLY A 1 81 ? -9.010 6.315 0.284 1.00 71.81 81 GLY A O 1
ATOM 683 N N . SER A 1 82 ? -10.093 8.240 0.728 1.00 73.94 82 SER A N 1
ATOM 684 C CA . SER A 1 82 ? -10.769 8.322 -0.560 1.00 73.94 82 SER A CA 1
ATOM 685 C C . SER A 1 82 ? -9.733 8.372 -1.694 1.00 73.94 82 SER A C 1
ATOM 687 O O . SER A 1 82 ? -8.727 9.084 -1.637 1.00 73.94 82 SER A O 1
ATOM 689 N N . GLY A 1 83 ? -9.924 7.519 -2.705 1.00 77.38 83 GLY A N 1
ATOM 690 C CA . GLY A 1 83 ? -8.963 7.319 -3.797 1.00 77.38 83 GLY A CA 1
ATOM 691 C C . GLY A 1 83 ? -7.884 6.255 -3.545 1.00 77.38 83 GLY A C 1
ATOM 692 O O . GLY A 1 83 ? -6.878 6.249 -4.249 1.00 77.38 83 GLY A O 1
ATOM 693 N N . GLY A 1 84 ? -8.060 5.370 -2.556 1.00 80.44 84 GLY A N 1
ATOM 694 C CA . GLY A 1 84 ? -7.164 4.222 -2.327 1.00 80.44 84 GLY A CA 1
ATOM 695 C C . GLY A 1 84 ? -5.870 4.574 -1.586 1.00 80.44 84 GLY A C 1
ATOM 696 O O . GLY A 1 84 ? -4.880 3.845 -1.652 1.00 80.44 84 GLY A O 1
ATOM 697 N N . ARG A 1 85 ? -5.848 5.718 -0.892 1.00 86.38 85 ARG A N 1
ATOM 698 C CA . ARG A 1 85 ? -4.704 6.122 -0.065 1.00 86.38 85 ARG A CA 1
ATOM 699 C C . ARG A 1 85 ? -4.716 5.349 1.246 1.00 86.38 85 ARG A C 1
ATOM 701 O O . ARG A 1 85 ? -5.753 5.231 1.894 1.00 86.38 85 ARG A O 1
ATOM 708 N N . PHE A 1 86 ? -3.537 4.916 1.682 1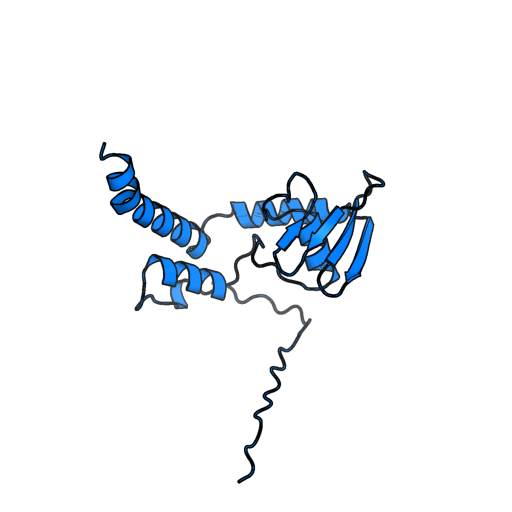.00 89.00 86 PHE A N 1
ATOM 709 C CA . PHE A 1 86 ? -3.384 4.280 2.984 1.00 89.00 86 PHE A CA 1
ATOM 710 C C . PHE A 1 86 ? -3.755 5.245 4.120 1.00 89.00 86 PHE A C 1
ATOM 712 O O . PHE A 1 86 ? -3.296 6.392 4.154 1.00 89.00 86 PHE A O 1
ATOM 719 N N . CYS A 1 87 ? -4.593 4.788 5.049 1.00 91.19 87 CYS A N 1
ATOM 720 C CA . CYS A 1 87 ? -5.120 5.595 6.145 1.00 91.19 87 CYS A CA 1
ATOM 721 C C . CYS A 1 87 ? -5.146 4.803 7.461 1.00 91.19 87 CYS A C 1
ATOM 723 O O . CYS A 1 87 ? -4.956 3.588 7.487 1.00 91.19 87 CYS A O 1
ATOM 725 N N . LYS A 1 88 ? -5.423 5.495 8.574 1.00 91.38 88 LYS A N 1
ATOM 726 C CA . LYS A 1 88 ? -5.508 4.874 9.908 1.00 91.38 88 LYS A CA 1
ATOM 727 C C . LYS A 1 88 ? -6.581 3.777 10.002 1.00 91.38 88 LYS A C 1
ATOM 729 O O . LYS A 1 88 ? -6.408 2.850 10.781 1.00 91.38 88 LYS A O 1
ATOM 734 N N . HIS A 1 89 ? -7.665 3.882 9.226 1.00 91.56 89 HIS A N 1
ATOM 735 C CA . HIS A 1 89 ? -8.763 2.910 9.226 1.00 91.56 89 HIS A CA 1
ATOM 736 C C . HIS A 1 89 ? -8.379 1.615 8.509 1.00 91.56 89 HIS A C 1
ATOM 738 O O . HIS A 1 89 ? -8.643 0.545 9.044 1.00 91.56 89 HIS A O 1
ATOM 744 N N . LEU A 1 90 ? -7.694 1.713 7.361 1.00 91.81 90 LEU A N 1
ATOM 745 C CA . LEU A 1 90 ? -7.105 0.554 6.676 1.00 91.81 90 LEU A CA 1
ATOM 746 C C . LEU A 1 90 ? -6.133 -0.172 7.610 1.00 91.81 90 LEU A C 1
ATOM 748 O O . LEU A 1 90 ? -6.254 -1.373 7.814 1.00 91.81 90 LEU A O 1
ATOM 752 N N . LEU A 1 91 ? -5.260 0.580 8.283 1.00 92.12 91 LEU A N 1
ATOM 753 C CA . LEU A 1 91 ? -4.312 0.005 9.231 1.00 92.12 91 LEU A CA 1
ATOM 754 C C . LEU A 1 91 ? -4.980 -0.675 10.440 1.00 92.12 91 LEU A C 1
ATOM 756 O O . LEU A 1 91 ? -4.477 -1.673 10.942 1.00 92.12 91 LEU A O 1
ATOM 760 N N . ALA A 1 92 ? -6.108 -0.161 10.935 1.00 92.12 92 ALA A N 1
ATOM 761 C CA . ALA A 1 92 ? -6.840 -0.837 12.008 1.00 92.12 92 ALA A CA 1
ATOM 762 C C . ALA A 1 92 ? -7.434 -2.176 11.562 1.00 92.12 92 ALA A C 1
ATOM 764 O O . ALA A 1 92 ? -7.421 -3.129 12.339 1.00 92.12 92 ALA A O 1
ATOM 765 N N . VAL A 1 93 ? -7.920 -2.263 10.320 1.00 92.19 93 VAL A N 1
ATOM 766 C CA . VAL A 1 93 ? -8.374 -3.533 9.741 1.00 92.19 93 VAL A CA 1
ATOM 767 C C . VAL A 1 93 ? -7.190 -4.490 9.564 1.00 92.19 93 VAL A C 1
ATOM 769 O O . VAL A 1 93 ? -7.295 -5.643 9.972 1.00 92.19 93 VAL A O 1
ATOM 772 N N . GLU A 1 94 ? -6.052 -4.004 9.056 1.00 92.00 94 GLU A N 1
ATOM 773 C CA . GLU A 1 94 ? -4.806 -4.778 8.906 1.00 92.00 94 GLU A CA 1
ATOM 774 C C . GLU A 1 94 ? -4.342 -5.363 10.243 1.00 92.00 94 GLU A C 1
ATOM 776 O O . GLU A 1 94 ? -4.134 -6.568 10.349 1.00 92.00 94 GLU A O 1
ATOM 781 N N . ASN A 1 95 ? -4.294 -4.545 11.297 1.00 90.00 95 ASN A N 1
ATOM 782 C CA . ASN A 1 95 ? -3.873 -4.987 12.626 1.00 90.00 95 ASN A CA 1
ATOM 783 C C . ASN A 1 95 ? -4.865 -5.951 13.293 1.00 90.00 95 ASN A C 1
ATOM 785 O O . ASN A 1 95 ? -4.441 -6.820 14.048 1.00 90.00 95 ASN A O 1
ATOM 789 N N . LYS A 1 96 ? -6.179 -5.786 13.073 1.00 90.56 96 LYS A N 1
ATOM 790 C CA . LYS A 1 96 ? -7.194 -6.617 13.741 1.00 90.56 96 LYS A CA 1
ATOM 791 C C . LYS A 1 96 ? -7.415 -7.961 13.047 1.00 90.56 96 LYS A C 1
ATOM 793 O O . LYS A 1 96 ? -7.659 -8.951 13.727 1.00 90.56 96 LYS A O 1
ATOM 798 N N . TYR A 1 97 ? -7.363 -7.984 11.717 1.00 89.31 97 TYR A N 1
ATOM 799 C CA . TYR A 1 97 ? -7.692 -9.163 10.909 1.00 89.31 97 TYR A CA 1
ATOM 800 C C . TYR A 1 97 ? -6.477 -9.782 10.205 1.00 89.31 97 TYR A C 1
ATOM 802 O O . TYR A 1 97 ? -6.636 -10.767 9.491 1.00 89.31 97 TYR A O 1
ATOM 810 N N . GLY A 1 98 ? -5.275 -9.217 10.369 1.00 87.25 98 GLY A N 1
ATOM 811 C CA . GLY A 1 98 ? -4.055 -9.709 9.720 1.00 87.25 98 GLY A CA 1
ATOM 812 C C . GLY A 1 98 ? -4.036 -9.509 8.199 1.00 87.25 98 GLY A C 1
ATOM 813 O O . GLY A 1 98 ? -3.305 -10.201 7.495 1.00 87.25 98 GLY A O 1
ATOM 814 N N . ILE A 1 99 ? -4.858 -8.597 7.671 1.00 87.81 99 ILE A N 1
ATOM 815 C CA . ILE A 1 99 ? -5.000 -8.366 6.228 1.00 87.81 99 ILE A CA 1
ATOM 816 C C . ILE A 1 99 ? -3.961 -7.347 5.764 1.00 87.81 99 ILE A C 1
ATOM 818 O O . ILE A 1 99 ? -4.092 -6.161 6.054 1.00 87.81 99 ILE A O 1
ATOM 822 N N . ILE A 1 100 ? -2.976 -7.782 4.979 1.00 86.62 100 ILE A N 1
ATOM 823 C CA . ILE A 1 100 ? -1.986 -6.878 4.382 1.00 86.62 100 ILE A CA 1
ATOM 824 C C . ILE A 1 100 ? -2.560 -6.271 3.100 1.00 86.62 100 ILE A C 1
ATOM 826 O O . ILE A 1 100 ? -2.797 -6.960 2.106 1.00 86.62 100 ILE A O 1
ATOM 830 N N . PHE A 1 101 ? -2.767 -4.956 3.106 1.00 86.75 101 PHE A N 1
ATOM 831 C CA . PHE A 1 101 ? -3.271 -4.239 1.938 1.00 86.75 101 PHE A CA 1
ATOM 832 C C . PHE A 1 101 ? -2.170 -4.006 0.900 1.00 86.75 101 PHE A C 1
ATOM 834 O O . PHE A 1 101 ? -1.055 -3.619 1.238 1.00 86.75 101 PHE A O 1
ATOM 841 N N . LYS A 1 102 ? -2.509 -4.090 -0.394 1.00 83.38 102 LYS A N 1
ATOM 842 C CA . LYS A 1 102 ? -1.591 -3.695 -1.487 1.00 83.38 102 LYS A CA 1
ATOM 843 C C . LYS A 1 102 ? -1.194 -2.216 -1.437 1.00 83.38 102 LYS A C 1
ATOM 845 O O . LYS A 1 102 ? -0.159 -1.833 -1.970 1.00 83.38 102 LYS A O 1
ATOM 850 N N . SER A 1 103 ? -2.035 -1.382 -0.827 1.00 82.88 103 SER A N 1
ATOM 851 C CA . SER A 1 103 ? -1.759 0.035 -0.585 1.00 82.88 103 SER A CA 1
ATOM 852 C C . SER A 1 103 ? -0.914 0.276 0.671 1.00 82.88 103 SER A C 1
ATOM 854 O O . SER A 1 103 ? -0.648 1.437 0.989 1.00 82.88 103 SER A O 1
ATOM 856 N N . SER A 1 104 ? -0.493 -0.778 1.384 1.00 84.50 104 SER A N 1
ATOM 857 C CA . SER A 1 104 ? 0.334 -0.651 2.582 1.00 84.50 104 SER A CA 1
ATOM 858 C C . SER A 1 104 ? 1.637 0.081 2.274 1.00 84.50 104 SER A C 1
ATOM 860 O O . SER A 1 104 ? 2.247 -0.054 1.213 1.00 84.50 104 SER A O 1
ATOM 862 N N . LEU A 1 105 ? 2.054 0.911 3.227 1.00 83.75 105 LEU A N 1
ATOM 863 C CA . LEU A 1 105 ? 3.283 1.696 3.113 1.00 83.75 105 LEU A CA 1
ATOM 864 C C . LEU A 1 105 ? 4.531 0.860 3.422 1.00 83.75 105 LEU A C 1
ATOM 866 O O . LEU A 1 105 ? 5.648 1.309 3.160 1.00 83.75 105 LEU A O 1
ATOM 870 N N . LEU A 1 106 ? 4.356 -0.331 4.000 1.00 84.06 106 LEU A N 1
ATOM 871 C CA . LEU A 1 106 ? 5.437 -1.272 4.249 1.00 84.06 106 LEU A CA 1
ATOM 872 C C . LEU A 1 106 ? 5.565 -2.219 3.060 1.00 84.06 106 LEU A C 1
ATOM 874 O O . LEU A 1 106 ? 4.730 -3.089 2.851 1.00 84.06 106 LEU A O 1
ATOM 878 N N . LEU A 1 107 ? 6.637 -2.039 2.293 1.00 84.94 107 LEU A N 1
ATOM 879 C CA . LEU A 1 107 ? 6.964 -2.918 1.177 1.00 84.94 107 LEU A CA 1
ATOM 880 C C . LEU A 1 107 ? 7.743 -4.130 1.679 1.00 84.94 107 LEU A C 1
ATOM 882 O O . LEU A 1 107 ? 8.804 -3.984 2.303 1.00 84.94 107 LEU A O 1
ATOM 886 N N . THR A 1 108 ? 7.250 -5.318 1.347 1.00 86.25 108 THR A N 1
ATOM 887 C CA . THR A 1 108 ? 7.984 -6.564 1.556 1.00 86.25 108 THR A CA 1
ATOM 888 C C . THR A 1 108 ? 9.199 -6.632 0.630 1.00 86.25 108 THR A C 1
ATOM 890 O O . THR A 1 108 ? 9.339 -5.867 -0.326 1.00 86.25 108 THR A O 1
ATOM 893 N N . GLU A 1 109 ? 10.110 -7.561 0.905 1.00 87.19 109 GLU A N 1
ATOM 894 C CA . GLU A 1 109 ? 11.230 -7.844 0.005 1.00 87.19 109 GLU A CA 1
ATOM 895 C C . GLU A 1 109 ? 10.754 -8.191 -1.409 1.00 87.19 109 GLU A C 1
ATOM 897 O O . GLU A 1 109 ? 11.250 -7.638 -2.393 1.00 87.19 109 GLU A O 1
ATOM 902 N N . LYS A 1 110 ? 9.726 -9.039 -1.492 1.00 88.88 110 LYS A N 1
ATOM 903 C CA . LYS A 1 110 ? 9.111 -9.449 -2.750 1.00 88.88 110 LYS A CA 1
ATOM 904 C C . LYS A 1 110 ? 8.549 -8.252 -3.514 1.00 88.88 110 LYS A C 1
ATOM 906 O O . LYS A 1 110 ? 8.771 -8.151 -4.718 1.00 88.88 110 LYS A O 1
ATOM 911 N N . ASP A 1 111 ? 7.897 -7.314 -2.827 1.00 89.12 111 ASP A N 1
ATOM 912 C CA . ASP A 1 111 ? 7.381 -6.096 -3.465 1.00 89.12 111 ASP A CA 1
ATOM 913 C C . ASP A 1 111 ? 8.522 -5.259 -4.052 1.00 89.12 111 ASP A C 1
ATOM 915 O O . ASP A 1 111 ? 8.433 -4.779 -5.180 1.00 89.12 111 ASP A O 1
ATOM 919 N N . ARG A 1 112 ? 9.640 -5.116 -3.331 1.00 90.00 112 ARG A N 1
ATOM 920 C CA . ARG A 1 112 ? 10.807 -4.365 -3.822 1.00 90.00 112 ARG A CA 1
ATOM 921 C C . ARG A 1 112 ? 11.455 -5.023 -5.030 1.00 90.00 112 ARG A C 1
ATOM 923 O O . ARG A 1 112 ? 11.771 -4.328 -5.994 1.00 90.00 112 ARG A O 1
ATOM 930 N N . GLN A 1 113 ? 11.607 -6.343 -4.999 1.00 92.19 113 GLN A N 1
ATOM 931 C CA . GLN A 1 113 ? 12.098 -7.131 -6.128 1.00 92.19 113 GLN A CA 1
ATOM 932 C C . GLN A 1 113 ? 11.189 -6.971 -7.355 1.00 92.19 113 GLN A C 1
ATOM 934 O O . GLN A 1 113 ? 11.678 -6.737 -8.459 1.00 92.19 113 GLN A O 1
ATOM 939 N N . GLN A 1 114 ? 9.867 -7.011 -7.167 1.00 91.94 114 GLN A N 1
ATOM 940 C CA . GLN A 1 114 ? 8.898 -6.781 -8.241 1.00 91.94 114 GLN A CA 1
ATOM 941 C C . GLN A 1 114 ? 8.976 -5.356 -8.799 1.00 91.94 114 GLN A C 1
ATOM 943 O O . GLN A 1 114 ? 9.008 -5.174 -10.014 1.00 91.94 114 GLN A O 1
ATOM 948 N N . LEU A 1 115 ? 9.065 -4.337 -7.941 1.00 92.12 115 LEU A N 1
ATOM 949 C CA . LEU A 1 115 ? 9.214 -2.943 -8.369 1.00 92.12 115 LEU A CA 1
ATOM 950 C C . LEU A 1 115 ? 10.527 -2.718 -9.132 1.00 92.12 115 LEU A C 1
ATOM 952 O O . LEU A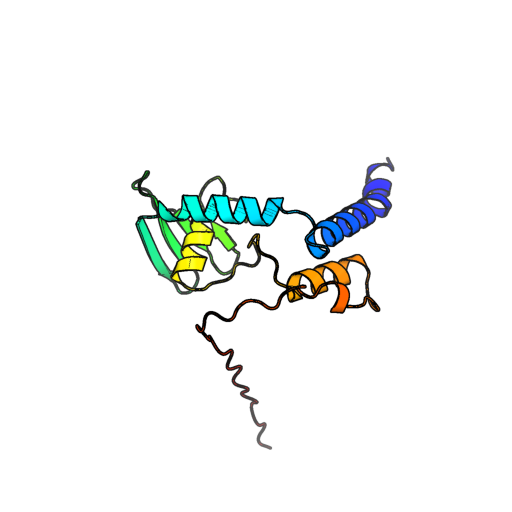 1 115 ? 10.542 -1.993 -10.128 1.00 92.12 115 LEU A O 1
ATOM 956 N N . ALA A 1 116 ? 11.619 -3.355 -8.704 1.00 93.25 116 ALA A N 1
ATOM 957 C CA . ALA A 1 116 ? 12.896 -3.322 -9.409 1.00 93.25 116 ALA A CA 1
ATOM 958 C C . ALA A 1 116 ? 12.803 -4.001 -10.779 1.00 93.25 116 ALA A C 1
ATOM 960 O O . ALA A 1 116 ? 13.269 -3.441 -11.772 1.00 93.25 116 ALA A O 1
ATOM 961 N N . TYR A 1 117 ? 12.160 -5.169 -10.841 1.00 94.31 117 TYR A N 1
ATOM 962 C CA . TYR A 1 117 ? 11.933 -5.904 -12.081 1.00 94.31 117 TYR A CA 1
ATOM 963 C C . TYR A 1 117 ? 11.111 -5.082 -13.078 1.00 94.31 117 TYR A C 1
ATOM 965 O O . TYR A 1 117 ? 11.492 -4.964 -14.239 1.00 94.31 117 TYR A O 1
ATOM 973 N N . LEU A 1 118 ? 10.034 -4.437 -12.622 1.00 93.12 118 LEU A N 1
ATOM 974 C CA . LEU A 1 118 ? 9.219 -3.554 -13.461 1.00 93.12 118 LEU A CA 1
ATOM 975 C C . LEU A 1 118 ? 10.011 -2.347 -13.983 1.00 93.12 118 LEU A C 1
ATOM 977 O O . LEU A 1 118 ? 9.756 -1.875 -15.086 1.00 93.12 118 LEU A O 1
ATOM 981 N N . ALA A 1 119 ? 10.967 -1.838 -13.205 1.00 92.94 119 ALA A N 1
ATOM 982 C CA . ALA A 1 119 ? 11.730 -0.649 -13.568 1.00 92.94 119 ALA A CA 1
ATOM 983 C C . ALA A 1 119 ? 12.964 -0.926 -14.445 1.00 92.94 119 ALA A C 1
ATOM 985 O O . ALA A 1 119 ? 13.414 -0.034 -15.167 1.00 92.94 119 ALA A O 1
ATOM 986 N N . LEU A 1 120 ? 13.571 -2.109 -14.334 1.00 92.12 120 LEU A N 1
ATOM 987 C CA . LEU A 1 120 ? 14.853 -2.440 -14.972 1.00 92.12 120 LEU A CA 1
ATOM 988 C C . LEU A 1 120 ? 14.767 -3.613 -15.953 1.00 92.12 120 LEU A C 1
ATOM 990 O O . LEU A 1 120 ? 15.659 -3.761 -16.784 1.00 92.12 120 LEU A O 1
ATOM 994 N N . GLY A 1 121 ? 13.707 -4.418 -15.885 1.00 90.50 121 GLY A N 1
ATOM 995 C CA . GLY A 1 121 ? 13.527 -5.613 -16.699 1.00 90.50 121 GLY A CA 1
ATOM 996 C C . GLY A 1 121 ? 14.238 -6.849 -16.141 1.00 90.50 121 GLY A C 1
ATOM 997 O O . GLY A 1 121 ? 14.523 -6.969 -14.948 1.00 90.50 121 GLY A O 1
ATOM 998 N N . LYS A 1 122 ? 14.491 -7.817 -17.029 1.00 90.25 122 LYS A N 1
ATOM 999 C CA . LYS A 1 122 ? 15.147 -9.095 -16.705 1.00 90.25 122 LYS A CA 1
ATOM 1000 C C . LYS A 1 122 ? 16.645 -8.896 -16.419 1.00 90.25 122 LYS A C 1
ATOM 1002 O O . LYS A 1 122 ? 17.267 -8.001 -16.978 1.00 90.25 122 LYS A O 1
ATOM 1007 N N . GLY A 1 123 ? 17.229 -9.777 -15.601 1.00 85.31 123 GLY A N 1
ATOM 1008 C CA . GLY A 1 123 ? 18.679 -9.812 -15.342 1.00 85.31 123 GLY A CA 1
ATOM 1009 C C . GLY A 1 123 ? 19.158 -8.985 -14.144 1.00 85.31 123 GLY A C 1
ATOM 1010 O O . GLY A 1 123 ? 20.361 -8.829 -13.958 1.00 85.31 123 GLY A O 1
ATOM 1011 N N . ILE A 1 124 ? 18.243 -8.463 -13.323 1.00 88.62 124 ILE A N 1
ATOM 1012 C CA . ILE A 1 124 ? 18.606 -7.784 -12.077 1.00 88.62 124 ILE A CA 1
ATOM 1013 C C . ILE A 1 124 ? 18.994 -8.781 -10.971 1.00 88.62 124 ILE A C 1
ATOM 1015 O O . ILE A 1 124 ? 18.330 -9.810 -10.820 1.00 88.62 124 ILE A O 1
ATOM 1019 N N . PRO A 1 125 ? 20.020 -8.481 -10.156 1.00 89.38 125 PRO A N 1
ATOM 1020 C CA . PRO A 1 125 ? 20.343 -9.290 -8.988 1.00 89.38 125 PRO A CA 1
ATOM 1021 C C . PRO A 1 125 ? 19.285 -9.064 -7.900 1.00 89.38 125 PRO A C 1
ATOM 1023 O O . PRO A 1 125 ? 19.295 -8.039 -7.219 1.00 89.38 125 PRO A O 1
ATOM 1026 N N . LEU A 1 126 ? 18.356 -10.011 -7.736 1.00 86.12 126 LEU A N 1
ATOM 1027 C CA . LEU A 1 126 ? 17.283 -9.916 -6.732 1.00 86.12 126 LEU A CA 1
ATOM 1028 C C . LEU A 1 126 ? 17.820 -9.856 -5.296 1.00 86.12 126 LEU A C 1
ATOM 1030 O O . LEU A 1 126 ? 17.222 -9.179 -4.459 1.00 86.12 126 LEU A O 1
ATOM 1034 N N . SER A 1 127 ? 18.987 -10.459 -5.057 1.00 88.12 127 SER A N 1
ATOM 1035 C CA . SER A 1 127 ? 19.688 -10.429 -3.771 1.00 88.12 127 SER A CA 1
ATOM 1036 C C . SER A 1 127 ? 20.086 -9.027 -3.318 1.00 88.12 127 SER A C 1
ATOM 1038 O O . SER A 1 127 ? 20.211 -8.767 -2.128 1.00 88.12 127 SER A O 1
ATOM 1040 N N . PHE A 1 128 ? 20.211 -8.068 -4.240 1.00 87.75 128 PHE A N 1
ATOM 1041 C CA . PHE A 1 128 ? 20.447 -6.670 -3.877 1.00 87.75 128 PHE A CA 1
ATOM 1042 C C . PHE A 1 128 ? 19.274 -6.053 -3.092 1.00 87.75 128 PHE A C 1
ATOM 1044 O O . PHE A 1 128 ? 19.464 -5.090 -2.350 1.00 87.75 128 PHE A O 1
ATOM 1051 N N . PHE A 1 129 ? 18.060 -6.582 -3.267 1.00 87.50 129 PHE A N 1
ATOM 1052 C CA . PHE A 1 129 ? 16.841 -6.069 -2.639 1.00 87.50 129 PHE A CA 1
ATOM 1053 C C . PHE A 1 129 ? 16.424 -6.848 -1.388 1.00 87.50 129 PHE A C 1
ATOM 1055 O O . PHE A 1 129 ? 15.411 -6.486 -0.777 1.00 87.50 129 PHE A O 1
ATOM 1062 N N . GLU A 1 130 ? 17.187 -7.872 -1.000 1.00 86.50 130 GLU A N 1
ATOM 1063 C CA . GLU A 1 130 ? 16.991 -8.637 0.234 1.00 86.50 130 GLU A CA 1
ATOM 1064 C C . GLU A 1 130 ? 17.121 -7.744 1.475 1.00 86.50 130 GLU A C 1
ATOM 1066 O O . GLU A 1 130 ? 17.804 -6.714 1.479 1.00 86.50 130 GLU A O 1
ATOM 1071 N N . ASN A 1 131 ? 16.407 -8.099 2.545 1.00 81.81 131 ASN A N 1
ATOM 1072 C CA . ASN A 1 131 ? 16.591 -7.402 3.814 1.00 81.81 131 ASN A CA 1
ATOM 1073 C C . ASN A 1 131 ? 17.977 -7.729 4.392 1.00 81.81 131 ASN A C 1
ATOM 1075 O O . ASN A 1 131 ? 18.330 -8.892 4.535 1.00 81.81 131 ASN A O 1
ATOM 1079 N N . ILE A 1 132 ? 18.726 -6.702 4.808 1.00 78.44 132 ILE A N 1
ATOM 1080 C CA . ILE A 1 132 ? 20.044 -6.876 5.453 1.00 78.44 132 ILE A CA 1
ATOM 1081 C C . ILE A 1 132 ? 19.934 -7.706 6.740 1.00 78.44 132 ILE A C 1
ATOM 1083 O O . ILE A 1 132 ? 20.825 -8.488 7.052 1.00 78.44 132 ILE A O 1
ATOM 1087 N N . ASN A 1 133 ? 18.832 -7.537 7.474 1.00 75.25 133 ASN A N 1
ATOM 1088 C CA . ASN A 1 133 ? 18.512 -8.340 8.644 1.00 75.25 133 ASN A CA 1
ATOM 1089 C C . ASN A 1 133 ? 17.248 -9.150 8.333 1.00 75.25 133 ASN A C 1
ATOM 1091 O O . ASN 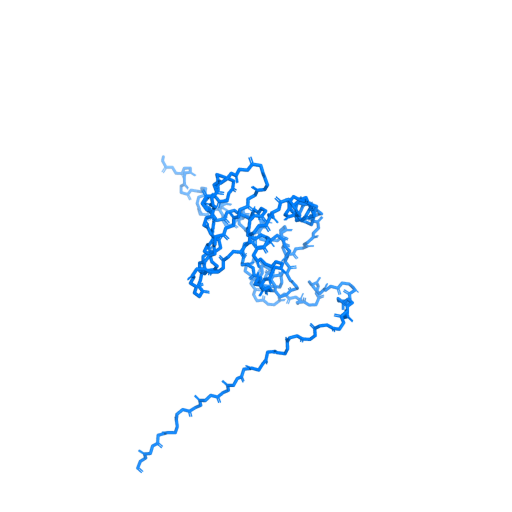A 1 133 ? 16.255 -8.542 7.913 1.00 75.25 133 ASN A O 1
ATOM 1095 N N . PRO A 1 134 ? 17.242 -10.476 8.547 1.00 60.44 134 PRO A N 1
ATOM 1096 C CA . PRO A 1 134 ? 16.018 -11.252 8.433 1.00 60.44 134 PRO A CA 1
ATOM 1097 C C . PRO A 1 134 ? 14.972 -10.707 9.420 1.00 60.44 134 PRO A C 1
ATOM 1099 O O . PRO A 1 134 ? 15.341 -10.228 10.499 1.00 60.44 134 PRO A O 1
ATOM 1102 N N . PRO A 1 135 ? 13.675 -10.731 9.065 1.00 58.25 135 PRO A N 1
ATOM 1103 C CA . PRO A 1 135 ? 12.629 -10.370 10.007 1.00 58.25 135 PRO A CA 1
ATOM 1104 C C . PRO A 1 135 ? 12.766 -11.267 11.240 1.00 58.25 135 PRO A C 1
ATOM 1106 O O . PRO A 1 135 ? 12.848 -12.489 11.124 1.00 58.25 135 PRO A O 1
ATOM 1109 N N . VAL A 1 136 ? 12.841 -10.650 12.419 1.00 49.00 136 VAL A N 1
ATOM 1110 C CA . VAL A 1 136 ? 12.801 -11.376 13.688 1.00 49.00 136 VAL A CA 1
ATOM 1111 C C . VAL A 1 136 ? 11.465 -12.115 13.715 1.00 49.00 136 VAL A C 1
ATOM 1113 O O . VAL A 1 136 ? 10.409 -11.484 13.726 1.00 49.00 136 VAL A O 1
ATOM 1116 N N . HIS A 1 137 ? 11.510 -13.444 13.641 1.00 41.69 137 HIS A N 1
ATOM 1117 C CA . HIS A 1 137 ? 10.349 -14.298 13.854 1.00 41.69 137 HIS A CA 1
ATOM 1118 C C . HIS A 1 137 ? 9.951 -14.208 15.333 1.00 41.69 137 HIS A C 1
ATOM 1120 O O . HIS A 1 137 ? 10.334 -15.055 16.136 1.00 41.69 137 HIS A O 1
ATOM 1126 N N . ASP A 1 138 ? 9.166 -13.198 15.701 1.00 35.25 138 ASP A N 1
ATOM 1127 C CA . ASP A 1 138 ? 8.288 -13.338 16.858 1.00 35.25 138 ASP A CA 1
ATOM 1128 C C . ASP A 1 138 ? 7.196 -14.332 16.439 1.00 35.25 138 ASP A C 1
ATOM 1130 O O . ASP A 1 138 ? 6.413 -14.071 15.523 1.00 35.25 138 ASP A O 1
ATOM 1134 N N . GLY A 1 139 ? 7.242 -15.531 17.026 1.00 34.72 139 GLY A N 1
ATOM 1135 C CA . GLY A 1 139 ? 6.528 -16.738 16.602 1.00 34.72 139 GLY A CA 1
ATOM 1136 C C . GLY A 1 139 ? 5.002 -16.634 16.563 1.00 34.72 139 GLY A C 1
ATOM 1137 O O . GLY A 1 139 ? 4.312 -17.204 17.401 1.00 34.72 139 GLY A O 1
ATOM 1138 N N . SER A 1 140 ? 4.469 -15.990 15.531 1.00 32.16 140 SER A N 1
ATOM 1139 C CA . SER A 1 140 ? 3.093 -16.164 15.069 1.00 32.16 140 SER A CA 1
ATOM 1140 C C . SER A 1 140 ? 3.125 -16.586 13.603 1.00 32.16 140 SER A C 1
ATOM 1142 O O . SER A 1 140 ? 2.951 -15.800 12.676 1.00 32.16 140 SER A O 1
ATOM 1144 N N . SER A 1 141 ? 3.442 -17.863 13.397 1.00 30.53 141 SER A N 1
ATOM 1145 C CA . SER A 1 141 ? 3.311 -18.535 12.110 1.00 30.53 141 SER A CA 1
ATOM 1146 C C . SER A 1 141 ? 1.849 -18.481 11.664 1.00 30.53 141 SER A C 1
ATOM 1148 O O . SER A 1 141 ? 0.979 -19.015 12.347 1.00 30.53 141 SER A O 1
ATOM 1150 N N . ILE A 1 142 ? 1.574 -17.874 10.512 1.00 35.88 142 ILE A N 1
ATOM 1151 C CA . ILE A 1 142 ? 0.403 -18.242 9.713 1.00 35.88 142 ILE A CA 1
ATOM 1152 C C . ILE A 1 142 ? 0.960 -18.870 8.446 1.00 35.88 142 ILE A C 1
ATOM 1154 O O . ILE A 1 142 ? 1.429 -18.199 7.527 1.00 35.88 142 ILE A O 1
ATOM 1158 N N . GLU A 1 143 ? 0.996 -20.195 8.485 1.00 28.59 143 GLU A N 1
ATOM 1159 C CA . GLU A 1 143 ? 1.359 -21.063 7.381 1.00 28.59 143 GLU A CA 1
ATOM 1160 C C . GLU A 1 143 ? 0.378 -20.849 6.224 1.00 28.59 143 GLU A C 1
ATOM 1162 O O . GLU A 1 143 ? -0.840 -20.927 6.382 1.00 28.59 143 GLU A O 1
ATOM 1167 N N . HIS A 1 144 ? 0.918 -20.577 5.038 1.00 33.00 144 HIS A N 1
ATOM 1168 C CA . HIS A 1 144 ? 0.177 -20.678 3.791 1.00 33.00 144 HIS A CA 1
ATOM 1169 C C . HIS A 1 144 ? 0.084 -22.157 3.397 1.00 33.00 144 HIS A C 1
ATOM 1171 O O . HIS A 1 144 ? 0.962 -22.677 2.711 1.00 33.00 144 HIS A O 1
ATOM 1177 N N . THR A 1 145 ? -0.993 -22.835 3.787 1.00 28.44 145 THR A N 1
ATOM 1178 C CA . THR A 1 145 ? -1.437 -24.053 3.102 1.00 28.44 145 THR A CA 1
ATOM 1179 C C . THR A 1 145 ? -2.131 -23.654 1.804 1.00 28.44 145 THR A C 1
ATOM 1181 O O . THR A 1 145 ? -3.300 -23.279 1.762 1.00 28.44 145 THR A O 1
ATOM 1184 N N . SER A 1 146 ? -1.372 -23.691 0.712 1.00 31.94 146 SER A N 1
ATOM 1185 C CA . SER A 1 146 ? -1.929 -23.805 -0.631 1.00 31.94 146 SER A CA 1
ATOM 1186 C C . SER A 1 146 ? -2.348 -25.259 -0.852 1.00 31.94 146 SER A C 1
ATOM 1188 O O . SER A 1 146 ? -1.520 -26.075 -1.262 1.00 31.94 146 SER A O 1
ATOM 1190 N N . ASP A 1 147 ? -3.609 -25.590 -0.574 1.00 30.77 147 ASP A N 1
ATOM 1191 C CA . ASP A 1 147 ? -4.161 -26.870 -1.011 1.00 30.77 147 ASP A CA 1
ATOM 1192 C C . ASP A 1 147 ? -4.347 -26.852 -2.530 1.00 30.77 147 ASP A C 1
ATOM 1194 O O . ASP A 1 147 ? -5.081 -26.046 -3.108 1.00 30.77 147 ASP A O 1
ATOM 1198 N N . GLN A 1 148 ? -3.611 -27.755 -3.171 1.00 35.06 148 GLN A N 1
ATOM 1199 C CA . GLN A 1 148 ? -3.798 -28.174 -4.546 1.00 35.06 148 GLN A CA 1
ATOM 1200 C C . GLN A 1 148 ? -5.074 -29.019 -4.608 1.00 35.06 148 GLN A C 1
ATOM 1202 O O . GLN A 1 148 ? -5.214 -29.996 -3.876 1.00 35.06 148 GLN A O 1
ATOM 1207 N N . THR A 1 149 ? -5.997 -28.701 -5.511 1.00 33.22 149 THR A N 1
ATOM 1208 C CA . THR A 1 149 ? -7.016 -29.670 -5.933 1.00 33.22 149 THR A CA 1
ATOM 1209 C C . THR A 1 149 ? -7.126 -29.637 -7.447 1.00 33.22 149 THR A C 1
ATOM 1211 O O . THR A 1 149 ? -7.779 -28.785 -8.045 1.00 33.22 149 THR A O 1
ATOM 1214 N N . THR A 1 150 ? -6.406 -30.563 -8.068 1.00 32.16 150 THR A N 1
ATOM 1215 C CA . THR A 1 150 ? -6.519 -30.945 -9.475 1.00 32.16 150 THR A CA 1
ATOM 1216 C C . THR A 1 150 ? -7.851 -31.677 -9.684 1.00 32.16 150 THR A C 1
ATOM 1218 O O . THR A 1 150 ? -8.118 -32.622 -8.942 1.00 32.16 150 THR A O 1
ATOM 1221 N N . PRO A 1 151 ? -8.679 -31.342 -10.688 1.00 35.88 151 PRO A N 1
ATOM 1222 C CA . PRO A 1 151 ? -9.743 -32.236 -11.127 1.00 35.88 151 PRO A CA 1
ATOM 1223 C C . PRO A 1 151 ? -9.160 -33.299 -12.067 1.00 35.88 151 PRO A C 1
ATOM 1225 O O . PRO A 1 151 ? -8.645 -32.978 -13.138 1.00 35.88 151 PRO A O 1
ATOM 1228 N N . GLN A 1 152 ? -9.238 -34.564 -11.651 1.00 35.34 152 GLN A N 1
ATOM 1229 C CA . GLN A 1 152 ? -9.047 -35.729 -12.515 1.00 35.34 152 GLN A CA 1
ATOM 1230 C C . GLN A 1 152 ? -10.109 -35.722 -13.626 1.00 35.34 152 GLN A C 1
ATOM 1232 O O . GLN A 1 152 ? -11.302 -35.606 -13.346 1.00 35.34 152 GLN A O 1
ATOM 1237 N N . GLN A 1 153 ? -9.672 -35.856 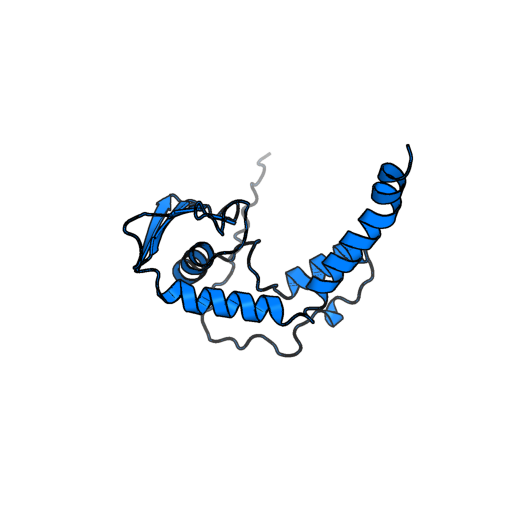-14.877 1.00 37.38 153 GLN A N 1
ATOM 1238 C CA . GLN A 1 153 ? -10.533 -36.240 -15.993 1.00 37.38 153 GLN A CA 1
ATOM 1239 C C . GLN A 1 153 ? -10.645 -37.767 -15.989 1.00 37.38 153 GLN A C 1
ATOM 1241 O O . GLN A 1 153 ? -9.631 -38.462 -15.980 1.00 37.38 153 GLN A O 1
ATOM 1246 N N . VAL A 1 154 ? -11.879 -38.264 -15.938 1.00 43.56 154 VAL A N 1
ATOM 1247 C CA . VAL A 1 154 ? -12.221 -39.669 -16.166 1.00 43.56 154 VAL A CA 1
ATOM 1248 C C . VAL A 1 154 ? -12.522 -39.800 -17.658 1.00 43.56 154 VAL A C 1
ATOM 1250 O O . VAL A 1 154 ? -13.442 -39.142 -18.146 1.00 43.56 154 VAL A O 1
ATOM 1253 N N . GLU A 1 155 ? -11.704 -40.586 -18.358 1.00 37.66 155 GLU A N 1
ATOM 1254 C CA . GLU A 1 155 ? -12.071 -41.253 -19.618 1.00 37.66 155 GLU A CA 1
ATOM 1255 C C . GLU A 1 155 ? -12.894 -42.510 -19.321 1.00 37.66 155 GLU A C 1
ATOM 1257 O O . GLU A 1 155 ? -12.577 -43.198 -18.320 1.00 37.66 155 GLU A O 1
#

Radius of gyration: 19.98 Å; chains: 1; bounding box: 40×62×50 Å

pLDDT: mean 79.7, std 18.5, range [28.44, 94.31]

Sequence (155 aa):
MCALADFVLKTFEIYYRKRLLHFANSRSRKMTLDYQKFFKRSKNITEVIQVDKKTFKVQTEQTLEYYVVDSEIGFCTYSSGSGGRFCKHLLAVENKYGIIFKSSLLLTEKDRQQLAYLALGKGIPLSFFENINPPVHDGSSIEHTSDQTTPQQVE